Protein AF-A0A537P2P9-F1 (afdb_monomer_lite)

Sequence (72 aa):
MAEQGLSLKRDAITHRLLAWYDRHRRDLPWRARPGEVPDPYHVWLSEIMLQQTTVATVGIYYRKCIDLWPTV

Structure (mmCIF, N/CA/C/O backbone):
data_AF-A0A537P2P9-F1
#
_entry.id   AF-A0A537P2P9-F1
#
loop_
_atom_site.group_PDB
_atom_site.id
_atom_site.type_symbol
_atom_site.label_atom_id
_atom_site.label_alt_id
_atom_site.label_comp_id
_atom_site.label_asym_id
_atom_site.label_entity_id
_atom_site.label_seq_id
_atom_site.pdbx_PDB_ins_code
_atom_site.Cartn_x
_atom_site.Cartn_y
_atom_site.Cartn_z
_atom_site.occupancy
_atom_site.B_iso_or_equiv
_atom_site.auth_seq_id
_atom_site.auth_comp_id
_atom_site.auth_asym_id
_atom_site.auth_atom_id
_atom_site.pdbx_PDB_model_num
ATOM 1 N N . MET A 1 1 ? 29.836 11.458 -23.122 1.00 61.19 1 MET A N 1
ATOM 2 C CA . MET A 1 1 ? 29.280 10.219 -23.730 1.00 61.19 1 MET A CA 1
ATOM 3 C C . MET A 1 1 ? 28.925 9.132 -22.704 1.00 61.19 1 MET A C 1
ATOM 5 O O . MET A 1 1 ? 27.954 8.425 -22.937 1.00 61.19 1 MET A O 1
ATOM 9 N N . ALA A 1 2 ? 29.621 9.002 -21.561 1.00 67.00 2 ALA A N 1
ATOM 10 C CA . ALA A 1 2 ? 29.284 8.010 -20.522 1.00 67.00 2 ALA A CA 1
ATOM 11 C C . ALA A 1 2 ? 27.932 8.254 -19.804 1.00 67.00 2 ALA A C 1
ATOM 13 O O . ALA A 1 2 ? 27.231 7.302 -19.469 1.00 67.00 2 ALA A O 1
ATOM 14 N N . GLU A 1 3 ? 27.529 9.516 -19.618 1.00 69.06 3 GLU A N 1
ATOM 15 C CA . GLU A 1 3 ? 26.278 9.877 -18.925 1.00 69.06 3 GLU A CA 1
ATOM 16 C C . GLU A 1 3 ? 25.014 9.487 -19.705 1.00 69.06 3 GLU A C 1
ATOM 18 O O . GLU A 1 3 ? 24.044 9.007 -19.118 1.00 69.06 3 GLU A O 1
ATOM 23 N N . GLN A 1 4 ? 25.049 9.598 -21.038 1.00 69.25 4 GLN A N 1
ATOM 24 C CA . GLN A 1 4 ? 23.935 9.190 -21.904 1.00 69.25 4 GLN A CA 1
ATOM 25 C C . GLN A 1 4 ? 23.706 7.672 -21.847 1.00 69.25 4 GLN A C 1
ATOM 27 O O . GLN A 1 4 ? 22.570 7.217 -21.736 1.00 69.25 4 GLN A O 1
ATOM 32 N N . GLY A 1 5 ? 24.783 6.880 -21.830 1.00 71.06 5 GLY A N 1
ATOM 33 C CA . GLY A 1 5 ? 24.694 5.425 -21.675 1.00 71.06 5 GLY A CA 1
ATOM 34 C C . GLY A 1 5 ? 24.138 4.983 -20.314 1.00 71.06 5 GLY A C 1
ATOM 35 O O . GLY A 1 5 ? 23.465 3.955 -20.231 1.00 71.06 5 GLY A O 1
ATOM 36 N N . LEU A 1 6 ? 24.379 5.757 -19.249 1.00 78.00 6 LEU A N 1
ATOM 37 C CA . LEU A 1 6 ? 23.828 5.494 -17.917 1.00 78.00 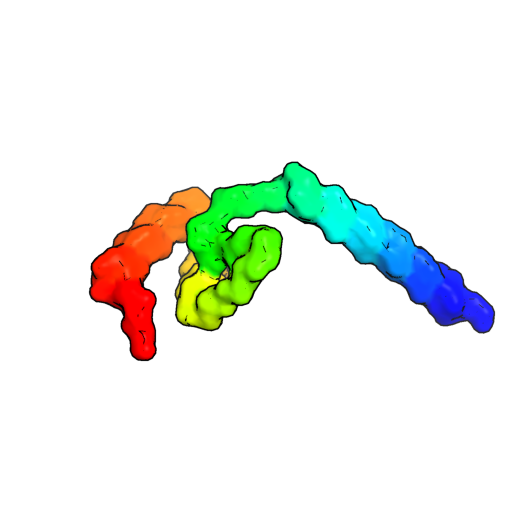6 LEU A CA 1
ATOM 38 C C . LEU A 1 6 ? 22.338 5.854 -17.831 1.00 78.00 6 LEU A C 1
ATOM 40 O O . LEU A 1 6 ? 21.578 5.109 -17.215 1.00 78.00 6 LEU A O 1
ATOM 44 N N . SER A 1 7 ? 21.912 6.944 -18.477 1.00 80.75 7 SER A N 1
ATOM 45 C CA . SER A 1 7 ? 20.496 7.330 -18.551 1.00 80.75 7 SER A CA 1
ATOM 46 C C . SER A 1 7 ? 19.663 6.277 -19.279 1.00 80.75 7 SER A C 1
ATOM 48 O O . SER A 1 7 ? 18.704 5.770 -18.710 1.00 80.75 7 SER A O 1
ATOM 50 N N . LEU A 1 8 ? 20.099 5.836 -20.465 1.00 85.19 8 LEU A N 1
ATOM 51 C CA . LEU A 1 8 ? 19.389 4.810 -21.240 1.00 85.19 8 LEU A CA 1
ATOM 52 C C . LEU A 1 8 ? 19.227 3.495 -20.463 1.00 85.19 8 LEU A C 1
ATOM 54 O O . LEU A 1 8 ? 18.180 2.848 -20.518 1.00 85.19 8 LEU A O 1
ATOM 58 N N . LYS A 1 9 ? 20.254 3.096 -19.701 1.00 86.69 9 LYS A N 1
ATOM 59 C CA . LYS A 1 9 ? 20.169 1.918 -18.826 1.00 86.69 9 LYS A CA 1
ATOM 60 C C . LYS A 1 9 ? 19.172 2.114 -17.685 1.00 86.69 9 LYS A C 1
ATOM 62 O O . LYS A 1 9 ? 18.436 1.177 -17.382 1.00 86.69 9 LYS A O 1
ATOM 67 N N . ARG A 1 10 ? 19.132 3.295 -17.057 1.00 90.75 10 ARG A N 1
ATOM 68 C CA . ARG A 1 10 ? 18.137 3.617 -16.019 1.00 90.75 10 ARG A CA 1
ATOM 69 C C . ARG A 1 10 ? 16.725 3.551 -16.589 1.00 90.75 10 ARG A C 1
ATOM 71 O O . ARG A 1 10 ? 15.890 2.874 -16.002 1.00 90.75 10 ARG A O 1
ATOM 78 N N . ASP A 1 11 ? 16.492 4.135 -17.759 1.00 93.06 11 ASP A N 1
ATOM 79 C CA . ASP A 1 11 ? 15.178 4.142 -18.412 1.00 93.06 11 ASP A CA 1
ATOM 80 C C . ASP A 1 11 ? 14.700 2.722 -18.735 1.00 93.06 11 ASP A C 1
ATOM 82 O O . ASP A 1 11 ? 13.539 2.376 -18.506 1.00 93.06 11 ASP A O 1
ATOM 86 N N . ALA A 1 12 ? 15.606 1.858 -19.202 1.00 94.69 12 ALA A N 1
ATOM 87 C CA . ALA A 1 12 ? 15.304 0.453 -19.454 1.00 94.69 12 ALA A CA 1
ATOM 88 C C . ALA A 1 12 ? 14.953 -0.318 -18.166 1.00 94.69 12 ALA A C 1
ATOM 90 O O . ALA A 1 12 ? 14.043 -1.150 -18.174 1.00 94.69 12 ALA A O 1
ATOM 91 N N . ILE A 1 13 ? 15.651 -0.053 -17.056 1.00 96.31 13 ILE A N 1
ATOM 92 C CA . ILE A 1 13 ? 15.356 -0.673 -15.755 1.00 96.31 13 ILE A CA 1
ATOM 93 C C . ILE A 1 13 ? 14.005 -0.185 -15.231 1.00 96.31 13 ILE A C 1
ATOM 95 O O . ILE A 1 13 ? 13.174 -1.012 -14.856 1.00 96.31 13 ILE A O 1
ATOM 99 N N . THR A 1 14 ? 13.762 1.125 -15.255 1.00 97.00 14 THR A N 1
ATOM 100 C CA . THR A 1 14 ? 12.511 1.739 -14.797 1.00 97.00 14 THR A CA 1
ATOM 101 C C . THR A 1 14 ? 11.316 1.174 -15.556 1.00 97.00 14 THR A C 1
ATOM 103 O O . THR A 1 14 ? 10.376 0.691 -14.928 1.00 97.00 14 THR A O 1
ATOM 106 N N . HIS A 1 15 ? 11.369 1.123 -16.891 1.00 97.06 15 HIS A N 1
ATOM 107 C CA . HIS A 1 15 ? 10.281 0.558 -17.693 1.00 97.06 15 HIS A CA 1
ATOM 108 C C . HIS A 1 15 ? 10.007 -0.910 -17.365 1.00 97.06 15 HIS A C 1
ATOM 110 O O . HIS A 1 15 ? 8.852 -1.307 -17.218 1.00 97.06 15 HIS A O 1
ATOM 116 N N . ARG A 1 16 ? 11.054 -1.731 -17.220 1.00 97.31 16 ARG A N 1
ATOM 117 C CA . ARG A 1 16 ? 10.891 -3.149 -16.871 1.00 97.31 16 ARG A CA 1
ATOM 118 C C . ARG A 1 16 ? 10.304 -3.329 -15.473 1.00 97.31 16 ARG A C 1
ATOM 120 O O . ARG A 1 16 ? 9.465 -4.207 -15.289 1.00 97.31 16 ARG A O 1
ATOM 127 N N . LEU A 1 17 ? 10.729 -2.509 -14.511 1.00 97.31 17 LEU A N 1
ATOM 128 C CA . LEU A 1 17 ? 10.233 -2.551 -13.139 1.00 97.31 17 LEU A CA 1
ATOM 129 C C . LEU A 1 17 ? 8.759 -2.144 -13.065 1.00 97.31 17 LEU A C 1
ATOM 131 O O . LEU A 1 17 ? 7.967 -2.867 -12.465 1.00 97.31 17 LEU A O 1
ATOM 135 N N . LEU A 1 18 ? 8.383 -1.039 -13.713 1.00 95.88 18 LEU A N 1
ATOM 136 C CA . LEU A 1 18 ? 6.997 -0.568 -13.754 1.00 95.88 18 LEU A CA 1
ATOM 137 C C . LEU A 1 18 ? 6.090 -1.586 -14.456 1.00 95.88 18 LEU A C 1
ATOM 139 O O . LEU A 1 18 ? 5.090 -2.008 -13.886 1.00 95.88 18 LEU A O 1
ATOM 143 N N . ALA A 1 19 ? 6.507 -2.114 -15.610 1.00 96.94 19 ALA A N 1
ATOM 144 C CA . ALA A 1 19 ? 5.733 -3.122 -16.334 1.00 96.94 19 ALA A CA 1
ATOM 145 C C . ALA A 1 19 ? 5.595 -4.457 -15.575 1.00 96.94 19 ALA A C 1
ATOM 147 O O . ALA A 1 19 ? 4.678 -5.238 -15.846 1.00 96.94 19 ALA A O 1
ATOM 148 N N . TRP A 1 20 ? 6.525 -4.777 -14.670 1.00 97.50 20 TRP A N 1
ATOM 149 C CA . TRP A 1 20 ? 6.379 -5.906 -13.752 1.00 97.50 20 TRP A CA 1
ATOM 150 C C . TRP A 1 20 ? 5.422 -5.564 -12.607 1.00 97.50 20 TRP A C 1
ATOM 152 O O . TRP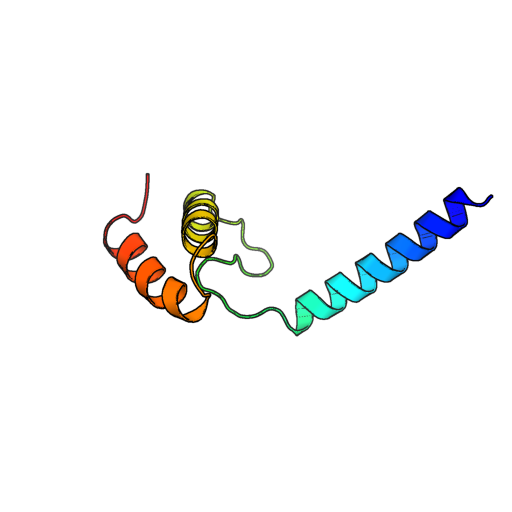 A 1 20 ? 4.555 -6.383 -12.294 1.00 97.50 20 TRP A O 1
ATOM 162 N N . TYR A 1 21 ? 5.542 -4.366 -12.026 1.00 96.06 21 TYR A N 1
ATOM 163 C CA . TYR A 1 21 ? 4.697 -3.887 -10.933 1.00 96.06 21 TYR A CA 1
ATOM 164 C C . TYR A 1 21 ? 3.222 -3.847 -11.333 1.00 96.06 21 TYR A C 1
ATOM 166 O O . TYR A 1 21 ? 2.389 -4.355 -10.587 1.00 96.06 21 TYR A O 1
ATOM 174 N N . ASP A 1 22 ? 2.905 -3.361 -12.533 1.00 94.19 22 ASP A N 1
ATOM 175 C CA . ASP A 1 22 ? 1.532 -3.313 -13.050 1.00 94.19 22 ASP A CA 1
ATOM 176 C C . ASP A 1 22 ? 0.874 -4.699 -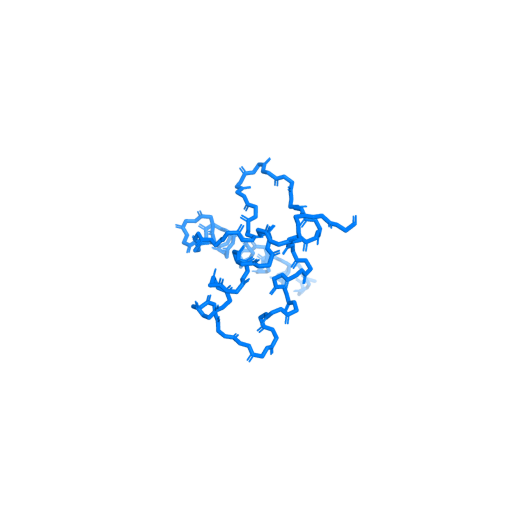13.101 1.00 94.19 22 ASP A C 1
ATOM 178 O O . ASP A 1 22 ? -0.326 -4.832 -12.875 1.00 94.19 22 ASP A O 1
ATOM 182 N N . ARG A 1 23 ? 1.669 -5.747 -13.354 1.00 95.69 23 ARG A N 1
ATOM 183 C CA . ARG A 1 23 ? 1.196 -7.135 -13.472 1.00 95.69 23 ARG A CA 1
ATOM 184 C C . ARG A 1 23 ? 1.189 -7.911 -12.159 1.00 95.69 23 ARG A C 1
ATOM 186 O O . ARG A 1 23 ? 0.370 -8.808 -11.999 1.00 95.69 23 ARG A O 1
ATOM 193 N N . HIS A 1 24 ? 2.108 -7.607 -11.243 1.00 96.19 24 HIS A N 1
ATOM 194 C CA . HIS A 1 24 ? 2.369 -8.440 -10.061 1.00 96.19 24 HIS A CA 1
ATOM 195 C C . HIS A 1 24 ? 2.163 -7.712 -8.730 1.00 96.19 24 HIS A C 1
ATOM 197 O O . HIS A 1 24 ? 2.436 -8.281 -7.668 1.00 96.19 24 HIS A O 1
ATOM 203 N N . ARG A 1 25 ? 1.708 -6.452 -8.737 1.00 94.31 25 ARG A N 1
ATOM 204 C CA . ARG A 1 25 ? 1.408 -5.736 -7.494 1.00 94.31 25 ARG A CA 1
ATOM 205 C C . ARG A 1 25 ? 0.398 -6.522 -6.659 1.00 94.31 25 ARG A C 1
ATOM 207 O O . ARG A 1 25 ? -0.660 -6.922 -7.129 1.00 94.31 25 ARG A O 1
ATOM 214 N N . ARG A 1 26 ? 0.724 -6.702 -5.379 1.00 94.31 26 ARG A N 1
ATOM 215 C CA . ARG A 1 26 ? -0.213 -7.258 -4.397 1.00 94.31 26 ARG A CA 1
ATOM 216 C C . ARG A 1 26 ? -1.373 -6.295 -4.170 1.00 94.31 26 ARG A C 1
ATOM 218 O O . ARG A 1 26 ? -1.137 -5.086 -4.043 1.00 94.31 26 ARG A O 1
ATOM 225 N N . ASP A 1 27 ? -2.571 -6.858 -4.060 1.00 91.88 27 ASP A N 1
ATOM 226 C CA . ASP A 1 27 ? -3.758 -6.146 -3.604 1.00 91.88 27 ASP A CA 1
ATOM 227 C C . ASP A 1 27 ? -3.671 -5.949 -2.086 1.00 91.88 27 ASP A C 1
ATOM 229 O O . ASP A 1 27 ? -3.592 -6.913 -1.322 1.00 91.88 27 ASP A O 1
ATOM 233 N N . LEU A 1 28 ? -3.567 -4.692 -1.660 1.00 94.00 28 LEU A N 1
ATOM 234 C CA . LEU A 1 28 ? -3.439 -4.295 -0.261 1.00 94.00 28 LEU A CA 1
ATOM 235 C C . LEU A 1 28 ? -4.431 -3.1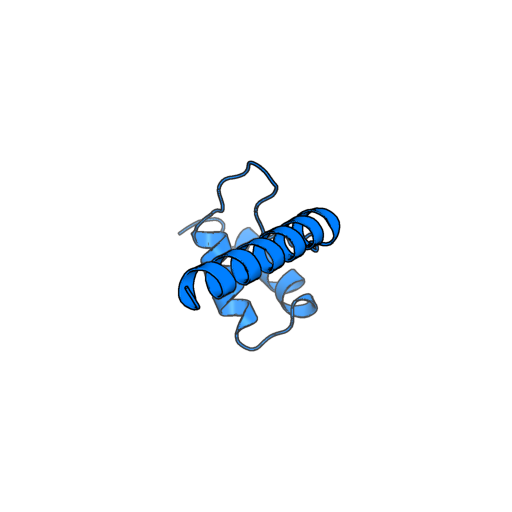62 -0.003 1.00 94.00 28 LEU A C 1
ATOM 237 O O . LEU A 1 28 ? -4.481 -2.234 -0.808 1.00 94.00 28 LEU A O 1
ATOM 241 N N . PRO A 1 29 ? -5.166 -3.185 1.120 1.00 91.75 29 PRO A N 1
ATOM 242 C CA . PRO A 1 29 ? -6.300 -2.284 1.330 1.00 91.75 29 PRO A CA 1
ATOM 243 C C . PRO A 1 29 ? -5.906 -0.804 1.449 1.00 91.75 29 PRO A C 1
ATOM 245 O O . PRO A 1 29 ? -6.721 0.062 1.165 1.00 91.75 29 PRO A O 1
ATOM 248 N N . TRP A 1 30 ? -4.658 -0.506 1.818 1.00 93.44 30 TRP A N 1
ATOM 249 C CA . TRP A 1 30 ? -4.114 0.858 1.868 1.00 93.44 30 TRP A CA 1
ATOM 250 C C . TRP A 1 30 ? -3.499 1.342 0.544 1.00 93.44 30 TRP A C 1
ATOM 252 O O . TRP A 1 30 ? -3.042 2.479 0.461 1.00 93.44 30 TRP A O 1
ATOM 262 N N . ARG A 1 31 ? -3.434 0.503 -0.501 1.00 94.62 31 ARG A N 1
ATOM 263 C CA . ARG A 1 31 ? -2.903 0.905 -1.812 1.00 94.62 31 ARG A CA 1
ATOM 264 C C . ARG A 1 31 ? -4.026 1.350 -2.738 1.00 94.62 31 ARG A C 1
ATOM 266 O O . ARG A 1 31 ? -4.883 0.545 -3.084 1.00 94.62 31 ARG A O 1
ATOM 273 N N . ALA A 1 32 ? -3.904 2.563 -3.269 1.00 93.44 32 ALA A N 1
ATOM 274 C CA . ALA A 1 32 ? -4.747 3.036 -4.364 1.00 93.44 32 ALA A CA 1
ATOM 275 C C . ALA A 1 32 ? -4.675 2.097 -5.581 1.00 93.44 32 ALA A C 1
ATOM 277 O O . ALA A 1 32 ? -3.604 1.546 -5.911 1.00 93.44 32 ALA A O 1
ATOM 278 N N . ARG A 1 33 ? -5.814 1.903 -6.246 1.00 91.06 33 ARG A N 1
ATOM 279 C CA . ARG A 1 33 ? -5.898 1.177 -7.517 1.00 91.06 33 ARG A CA 1
ATOM 280 C C . ARG A 1 33 ? -5.427 2.067 -8.675 1.00 91.06 33 ARG A C 1
ATOM 282 O O . ARG A 1 33 ? -5.317 3.283 -8.520 1.00 91.06 33 ARG A O 1
ATOM 289 N N . PRO A 1 34 ? -5.108 1.484 -9.844 1.00 89.62 34 PRO A N 1
ATOM 290 C CA . PRO A 1 34 ? -4.782 2.274 -11.026 1.00 89.62 34 PRO A CA 1
ATOM 291 C C . PRO A 1 34 ? -5.891 3.289 -11.338 1.00 89.62 34 PRO A C 1
ATOM 293 O O . PRO A 1 34 ? -7.051 2.910 -11.473 1.00 89.62 34 PRO A O 1
ATOM 296 N N . GLY A 1 35 ? -5.526 4.569 -11.440 1.00 91.50 35 GLY A N 1
ATOM 297 C CA . GLY A 1 35 ? -6.463 5.669 -11.692 1.00 91.50 35 GLY A CA 1
ATOM 298 C C . GLY A 1 35 ? -7.096 6.296 -10.443 1.00 91.50 35 GLY A C 1
ATOM 299 O O . GLY A 1 35 ? -7.761 7.319 -10.571 1.00 91.50 35 GLY A O 1
ATOM 300 N N . GLU A 1 36 ? -6.870 5.746 -9.247 1.00 93.94 36 GLU A N 1
ATOM 301 C CA . GLU A 1 36 ? -7.335 6.339 -7.989 1.00 93.94 36 GLU A CA 1
ATOM 302 C C . GLU A 1 36 ? -6.279 7.272 -7.386 1.00 93.94 36 GLU A C 1
ATOM 304 O O . GLU A 1 36 ? -5.074 7.007 -7.443 1.00 93.94 36 GLU A O 1
ATOM 309 N N . VAL A 1 37 ? -6.737 8.361 -6.764 1.00 94.50 37 VAL A N 1
ATOM 310 C CA . VAL A 1 37 ? -5.876 9.243 -5.970 1.00 94.50 37 VAL A CA 1
ATOM 311 C C . VAL A 1 37 ? -5.658 8.594 -4.596 1.00 94.50 37 VAL A C 1
ATOM 313 O O . VAL A 1 37 ? -6.644 8.279 -3.929 1.00 94.50 37 VAL A O 1
ATOM 316 N N . PRO A 1 38 ? -4.407 8.374 -4.149 1.00 93.75 38 PRO A N 1
ATOM 317 C CA . PRO A 1 38 ? -4.143 7.815 -2.826 1.00 93.75 38 PRO A CA 1
ATOM 318 C C . PRO A 1 38 ? -4.621 8.746 -1.711 1.00 93.75 38 PRO A C 1
ATOM 320 O O . PRO A 1 38 ? -4.267 9.924 -1.704 1.00 93.75 38 PRO A O 1
ATOM 323 N N . ASP A 1 39 ? -5.366 8.204 -0.748 1.00 94.44 39 ASP A N 1
ATOM 324 C CA . ASP A 1 39 ? -5.757 8.936 0.457 1.00 94.44 39 ASP A CA 1
ATOM 325 C C . ASP A 1 39 ? -4.526 9.141 1.371 1.00 94.44 39 ASP A C 1
ATOM 327 O O . ASP A 1 39 ? -3.935 8.150 1.827 1.00 94.44 39 ASP A O 1
ATOM 331 N N . PRO A 1 40 ? -4.120 10.394 1.666 1.00 95.31 40 PRO A N 1
ATOM 332 C CA . PRO A 1 40 ? -2.955 10.674 2.502 1.00 95.31 40 PRO A CA 1
ATOM 333 C C . PRO A 1 40 ? -3.030 10.059 3.903 1.00 95.31 40 PRO A C 1
ATOM 335 O O . PRO A 1 40 ? -1.999 9.622 4.418 1.00 95.31 40 PRO A O 1
ATOM 338 N N . TYR A 1 41 ? -4.218 9.988 4.513 1.00 94.44 41 TYR A N 1
ATOM 339 C CA . TYR A 1 41 ? -4.411 9.383 5.831 1.00 94.44 41 TYR A CA 1
ATOM 340 C C . TYR A 1 41 ? -4.160 7.876 5.773 1.00 94.44 41 TYR A C 1
ATOM 342 O O . TYR A 1 41 ? -3.406 7.336 6.584 1.00 94.44 41 TYR A O 1
ATOM 350 N N . HIS A 1 42 ? -4.713 7.203 4.762 1.00 94.69 42 HIS A N 1
ATOM 351 C CA . HIS A 1 42 ? -4.535 5.764 4.571 1.00 94.69 42 HIS A CA 1
ATOM 352 C C . HIS A 1 42 ? -3.071 5.412 4.285 1.00 94.69 42 HIS A C 1
ATOM 354 O O . HIS A 1 42 ? -2.550 4.444 4.847 1.00 94.69 42 HIS 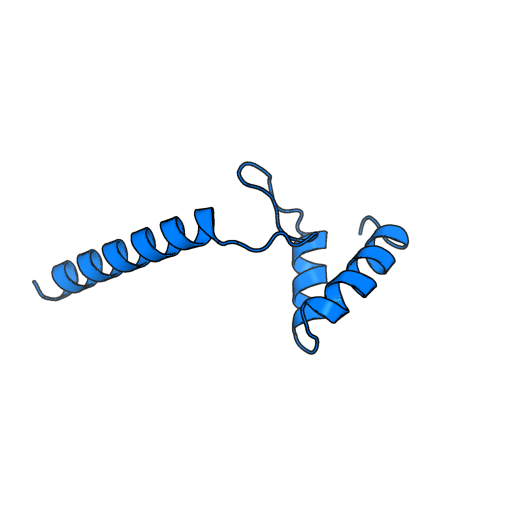A O 1
ATOM 360 N N . VAL A 1 43 ? -2.403 6.211 3.443 1.00 95.38 43 VAL A N 1
ATOM 361 C CA . VAL A 1 43 ? -0.978 6.056 3.127 1.00 95.38 43 VAL A CA 1
ATOM 362 C C . VAL A 1 43 ? -0.152 6.215 4.398 1.00 95.38 43 VAL A C 1
ATOM 364 O O . VAL A 1 43 ? 0.551 5.280 4.781 1.00 95.38 43 VAL A O 1
ATOM 367 N N . TRP A 1 44 ? -0.291 7.343 5.097 1.00 95.69 44 TRP A N 1
ATOM 368 C CA . TRP A 1 44 ? 0.458 7.633 6.319 1.00 95.69 44 TRP A CA 1
ATOM 369 C C . TRP A 1 44 ? 0.270 6.559 7.395 1.00 95.69 44 TRP A C 1
ATOM 371 O O . TRP A 1 44 ? 1.254 6.038 7.924 1.00 95.69 44 TRP A O 1
ATOM 381 N N . LEU A 1 45 ? -0.976 6.176 7.677 1.00 94.81 45 LEU A N 1
ATOM 382 C CA . LEU A 1 45 ? -1.288 5.157 8.675 1.00 94.81 45 LEU A CA 1
ATOM 383 C C . LEU A 1 45 ? -0.622 3.818 8.333 1.00 94.81 45 LEU A C 1
ATOM 385 O O . LEU A 1 45 ? -0.034 3.174 9.204 1.00 94.81 45 LEU A O 1
ATOM 389 N N . SER A 1 46 ? -0.684 3.409 7.062 1.00 95.38 46 SER A N 1
ATOM 390 C CA . SER A 1 46 ? -0.084 2.151 6.616 1.00 95.38 46 SER A CA 1
ATOM 391 C C . SER A 1 46 ? 1.440 2.141 6.744 1.00 95.38 46 SER A C 1
ATOM 393 O O . SER A 1 46 ? 2.000 1.137 7.184 1.00 95.38 46 SER A O 1
ATOM 395 N N . GLU A 1 47 ? 2.107 3.258 6.444 1.00 96.12 47 GLU A N 1
ATOM 396 C CA . GLU A 1 47 ? 3.560 3.389 6.572 1.00 96.12 47 GLU A CA 1
ATOM 397 C C . GLU A 1 47 ? 3.998 3.277 8.035 1.00 96.12 47 GLU A C 1
ATOM 399 O O . GLU A 1 47 ? 4.904 2.504 8.346 1.00 96.12 47 GLU A O 1
ATOM 404 N N . ILE A 1 48 ? 3.307 3.959 8.957 1.00 94.81 48 ILE A N 1
ATOM 405 C CA . ILE A 1 48 ? 3.596 3.865 10.397 1.00 94.81 48 ILE A CA 1
ATOM 406 C C . ILE A 1 48 ? 3.423 2.429 10.905 1.00 94.81 48 ILE A C 1
ATOM 408 O O . ILE A 1 48 ? 4.279 1.923 11.631 1.00 94.81 48 ILE A O 1
ATOM 412 N N . MET A 1 49 ? 2.358 1.734 10.496 1.00 94.62 49 MET A N 1
ATOM 413 C CA . MET A 1 49 ? 2.136 0.344 10.902 1.00 94.62 49 MET A CA 1
ATOM 414 C C . MET A 1 49 ? 3.215 -0.608 10.359 1.00 94.62 49 MET A C 1
ATOM 416 O O . MET A 1 49 ? 3.616 -1.542 11.056 1.00 94.62 49 MET A O 1
ATOM 420 N N . LEU A 1 50 ? 3.706 -0.387 9.137 1.00 96.69 50 LEU A N 1
ATOM 421 C CA . LEU A 1 50 ? 4.662 -1.275 8.463 1.00 96.69 50 LEU A CA 1
ATOM 422 C C . LEU A 1 50 ? 6.110 -1.151 8.965 1.00 96.69 50 LEU A C 1
ATOM 424 O O . LEU A 1 50 ? 6.899 -2.060 8.719 1.00 96.69 50 LEU A O 1
ATOM 428 N N . GLN A 1 51 ? 6.471 -0.091 9.694 1.00 95.00 51 GLN A N 1
ATOM 429 C CA . GLN A 1 51 ? 7.853 0.138 10.148 1.00 95.00 51 GLN A CA 1
ATOM 430 C C . GLN A 1 51 ? 8.408 -0.950 11.082 1.00 95.00 51 GLN A C 1
ATOM 432 O O . GLN A 1 51 ? 9.619 -1.164 11.111 1.00 95.00 51 GLN A O 1
ATOM 437 N N . GLN A 1 52 ? 7.555 -1.645 11.842 1.00 89.44 52 GLN A N 1
ATOM 438 C CA . GLN A 1 52 ? 7.977 -2.706 12.773 1.00 89.44 52 GLN A CA 1
ATOM 439 C C . GLN A 1 52 ? 7.085 -3.956 12.720 1.00 89.44 52 GLN A C 1
ATOM 441 O O . GLN A 1 52 ? 7.159 -4.814 13.599 1.00 89.44 52 GLN A O 1
ATOM 446 N N . THR A 1 53 ? 6.223 -4.085 11.705 1.00 93.38 53 THR A N 1
ATOM 447 C CA . THR A 1 53 ? 5.305 -5.227 11.594 1.00 93.38 53 THR A CA 1
ATOM 448 C C . THR A 1 53 ? 5.227 -5.779 10.172 1.00 93.38 53 THR A C 1
ATOM 450 O O . THR A 1 53 ? 5.740 -5.201 9.216 1.00 93.38 53 THR A O 1
ATOM 453 N N . THR A 1 54 ? 4.610 -6.952 10.019 1.00 93.94 54 THR A N 1
ATOM 454 C CA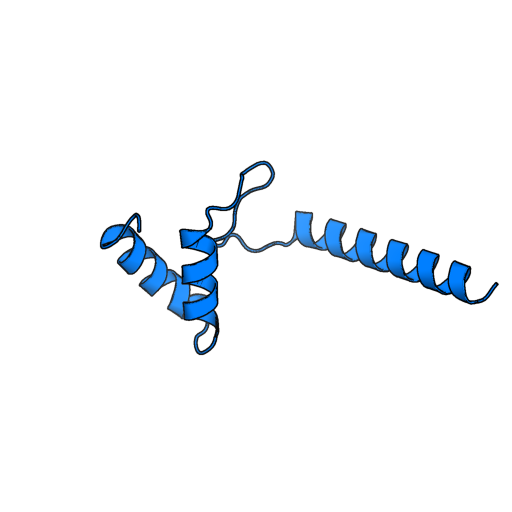 . THR A 1 54 ? 4.472 -7.607 8.712 1.00 93.94 54 THR A CA 1
ATOM 455 C C . THR A 1 54 ? 3.155 -7.238 8.037 1.00 93.94 54 THR A C 1
ATOM 457 O O . THR A 1 54 ? 2.150 -6.995 8.700 1.00 93.94 54 THR A O 1
ATOM 460 N N . VAL A 1 55 ? 3.120 -7.299 6.701 1.00 93.62 55 VAL A N 1
ATOM 461 C CA . VAL A 1 55 ? 1.907 -7.035 5.901 1.00 93.62 55 VAL A CA 1
ATOM 462 C C . VAL A 1 55 ? 0.701 -7.873 6.354 1.00 93.62 55 VAL A C 1
ATOM 464 O O . VAL A 1 55 ? -0.420 -7.367 6.367 1.00 93.62 55 VAL A O 1
ATOM 467 N N . ALA A 1 56 ? 0.925 -9.132 6.749 1.00 93.12 56 ALA A N 1
ATOM 468 C CA . ALA A 1 56 ? -0.136 -10.013 7.237 1.00 93.12 56 ALA A CA 1
ATOM 469 C C . ALA A 1 56 ? -0.763 -9.482 8.536 1.00 93.12 56 ALA A C 1
ATOM 471 O O . ALA A 1 56 ? -1.986 -9.436 8.661 1.00 93.12 56 ALA A O 1
ATOM 472 N N . THR A 1 57 ? 0.074 -9.018 9.467 1.00 91.94 57 THR A N 1
ATOM 473 C CA . THR A 1 57 ? -0.366 -8.401 10.721 1.00 91.94 57 THR A CA 1
ATOM 474 C C . THR A 1 57 ? -1.068 -7.069 10.459 1.00 91.94 57 THR A C 1
ATOM 476 O O . THR A 1 57 ? -2.190 -6.871 10.929 1.00 91.94 57 THR A O 1
ATOM 479 N N . VAL A 1 58 ? -0.463 -6.181 9.659 1.00 93.69 58 VAL A N 1
ATOM 480 C CA . VAL A 1 58 ? -1.022 -4.850 9.355 1.00 93.69 58 VAL A CA 1
ATOM 481 C C . VAL A 1 58 ? -2.411 -4.953 8.748 1.00 93.69 58 VAL A C 1
ATOM 483 O O . VAL A 1 58 ? -3.286 -4.201 9.150 1.00 93.69 58 VAL A O 1
ATOM 486 N N . GLY A 1 59 ? -2.665 -5.918 7.857 1.00 92.31 59 GLY A N 1
ATOM 487 C CA . GLY A 1 59 ? -3.993 -6.127 7.270 1.00 92.31 59 GLY A CA 1
ATOM 488 C C . GLY A 1 59 ? -5.125 -6.178 8.300 1.00 92.31 59 GLY A C 1
ATOM 489 O O . GLY A 1 59 ? -6.194 -5.615 8.070 1.00 92.31 59 GLY A O 1
ATOM 490 N N . ILE A 1 60 ? -4.893 -6.825 9.444 1.00 92.56 60 ILE A N 1
ATOM 491 C CA . ILE A 1 60 ? -5.887 -6.971 10.513 1.00 92.56 60 ILE A CA 1
ATOM 492 C C . ILE A 1 60 ? -6.076 -5.653 11.265 1.00 92.56 60 ILE A C 1
ATOM 494 O O . ILE A 1 60 ? -7.211 -5.236 11.488 1.00 92.56 60 ILE A O 1
ATOM 498 N N . TYR A 1 61 ? -4.981 -5.009 11.666 1.00 93.06 61 TYR A N 1
ATOM 499 C CA . TYR A 1 61 ? -5.033 -3.795 12.482 1.00 93.06 61 TYR A CA 1
ATOM 500 C C . TYR A 1 61 ? -5.461 -2.568 11.684 1.00 93.06 61 TYR A C 1
ATOM 502 O O . TYR A 1 61 ? -6.228 -1.761 12.192 1.00 93.06 61 TYR A O 1
ATOM 510 N N . TYR A 1 62 ? -5.054 -2.477 10.422 1.00 94.56 62 TYR A N 1
ATOM 511 C CA . TYR A 1 62 ? -5.453 -1.415 9.513 1.00 94.56 62 TYR A CA 1
ATOM 512 C C . TYR A 1 62 ? -6.977 -1.324 9.384 1.00 94.56 62 TYR A C 1
ATOM 514 O O . TYR A 1 62 ? -7.538 -0.256 9.599 1.00 94.56 62 TYR A O 1
ATOM 522 N N . ARG A 1 63 ? -7.657 -2.453 9.127 1.00 93.12 63 ARG A N 1
ATOM 523 C CA . ARG A 1 63 ? -9.129 -2.491 9.052 1.00 93.12 63 ARG A CA 1
ATOM 524 C C . ARG A 1 63 ? -9.775 -2.013 10.352 1.00 93.12 63 ARG A C 1
ATOM 526 O O . ARG A 1 63 ? -10.608 -1.122 10.317 1.00 93.12 63 ARG A O 1
ATOM 533 N N . LYS A 1 64 ? -9.310 -2.524 11.499 1.00 93.81 64 LYS A N 1
ATOM 534 C CA . LYS A 1 64 ? -9.807 -2.098 12.818 1.00 93.81 64 LYS A CA 1
ATOM 535 C C . LYS A 1 64 ? -9.618 -0.600 13.062 1.00 93.81 64 LYS A C 1
ATOM 537 O O . LYS A 1 64 ? -10.490 0.026 13.648 1.00 93.81 64 LYS A O 1
ATOM 542 N N . CYS A 1 65 ? -8.484 -0.034 12.651 1.00 93.06 65 CYS A N 1
ATOM 543 C CA . CYS A 1 65 ? -8.217 1.390 12.821 1.00 93.06 65 CYS A CA 1
ATOM 544 C C . CYS A 1 65 ? -9.131 2.251 11.952 1.00 93.06 65 CYS A C 1
ATOM 546 O O . CYS A 1 65 ? -9.685 3.200 12.481 1.00 93.06 65 CYS A O 1
ATOM 548 N N . ILE A 1 66 ? -9.327 1.907 10.677 1.00 94.19 66 ILE A N 1
ATOM 549 C CA . ILE A 1 66 ? -10.212 2.669 9.783 1.00 94.19 66 ILE A CA 1
ATOM 550 C C . ILE A 1 66 ? -11.683 2.554 10.209 1.00 94.19 66 ILE A C 1
ATOM 552 O O . ILE A 1 66 ? -12.417 3.533 10.119 1.00 94.19 66 ILE A O 1
ATOM 556 N N . ASP A 1 67 ? -12.101 1.404 10.744 1.00 93.69 67 ASP A N 1
ATOM 557 C CA . ASP A 1 67 ? -13.456 1.235 11.288 1.00 93.69 67 ASP A CA 1
ATOM 558 C C . ASP A 1 67 ? -13.703 2.122 12.527 1.00 93.69 67 ASP A C 1
ATOM 560 O O . ASP A 1 67 ? -14.816 2.602 12.737 1.00 93.69 67 ASP A O 1
ATOM 564 N N . LEU A 1 68 ? -12.677 2.338 13.361 1.00 94.38 68 LEU A N 1
ATOM 565 C CA . LEU A 1 68 ? -12.766 3.155 14.581 1.00 94.38 68 LEU A CA 1
ATOM 566 C C . LEU A 1 68 ? -12.526 4.649 14.325 1.00 94.38 68 LEU A C 1
ATOM 568 O O . LEU A 1 68 ? -13.153 5.496 14.960 1.00 94.38 68 LEU A O 1
ATOM 572 N N . TRP A 1 69 ? -11.608 4.964 13.417 1.00 93.25 69 TRP A N 1
ATOM 573 C CA . TRP A 1 69 ? -11.147 6.309 13.094 1.00 93.25 69 TRP A CA 1
ATOM 574 C C . TRP A 1 69 ? -11.051 6.448 11.571 1.00 93.25 69 TRP A C 1
ATOM 576 O O . TRP A 1 69 ? -9.982 6.252 10.997 1.00 93.25 69 TRP A O 1
ATOM 586 N N . PRO A 1 70 ? -12.167 6.753 10.891 1.00 87.44 70 PRO A N 1
ATOM 587 C CA . PRO A 1 70 ? -12.187 6.793 9.432 1.00 87.44 70 PRO A CA 1
ATOM 588 C C . PRO A 1 70 ? -11.476 8.022 8.846 1.00 87.44 70 PRO A C 1
ATOM 590 O O . PRO A 1 70 ? -11.027 7.971 7.706 1.00 87.44 70 PRO A O 1
ATOM 593 N N . THR A 1 71 ? -11.368 9.124 9.595 1.00 87.00 71 THR A N 1
ATOM 594 C CA . THR A 1 71 ? -10.763 10.388 9.139 1.00 87.00 71 THR A CA 1
ATOM 595 C C . THR A 1 71 ? -10.046 11.106 10.287 1.00 87.00 71 THR A C 1
ATOM 597 O O . THR A 1 71 ? -10.351 10.855 11.456 1.00 87.00 71 THR A O 1
ATOM 600 N N . VAL A 1 72 ? -9.127 12.019 9.948 1.00 77.75 72 VAL A N 1
ATOM 601 C CA . VAL A 1 72 ? -8.444 12.946 10.877 1.00 77.75 72 VAL A CA 1
ATOM 602 C C . VAL A 1 72 ? -9.065 14.332 10.796 1.00 77.75 72 VAL A C 1
ATOM 604 O O . VAL A 1 72 ? -9.402 14.743 9.663 1.00 77.75 72 VAL A O 1
#

Foldseek 3Di:
DVVVVVVVVVVVVVVVVVVVCLVDPDDAPQDDDVPDDHDPVSVVVLVVVPPPDDSVVCSVVSVVCCVVDVDD

pLDDT: mean 91.29, std 7.6, range [61.19, 97.5]

Radius of gyration: 17.13 Å; chains: 1; bounding box: 43×23×38 Å

Secondary structure (DSSP, 8-state):
-HHHHHHHHHHHHHHHHHHHHHHH----TTSPPTTPPPPHHHHHHHHHHHTSS-HHHHHHHHHHHHHH----